Protein AF-A0A0H3JR69-F1 (afdb_monomer)

Sequence (100 aa):
MRLLLMKQSIEQLQEELAPNLKTRDLVLLRYMYSYKEINMLDSYLFQLATNKEQITKKQFKTKLENIREVPE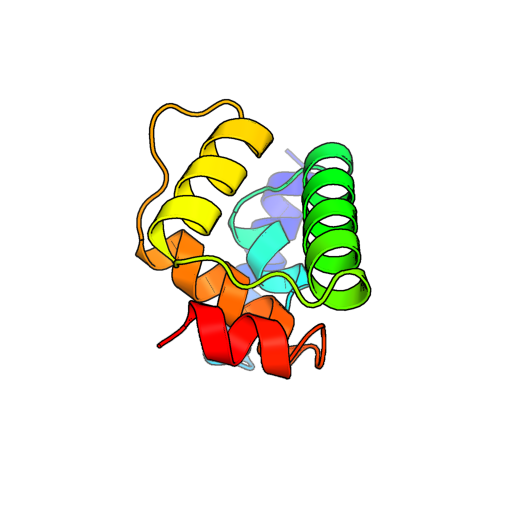IPIRQVNDILEGYKNSELYVELINSILK

Secondary structure (DSSP, 8-state):
-HHHHHHHHHHHHHHHH-TT---HHHHHHHTT--HHHHHHHHHHHHHHHHHT----HHHHHHHHHHHHT-S---HHHHHHHHHHHHHTTSSHHHHHHHH-

Solvent-accessible surface area (backbone atoms only — not comparable to full-atom values): 5690 Å² total; per-residue (Å²): 111,69,68,60,53,51,50,51,53,50,51,52,51,34,58,76,76,40,70,82,70,49,35,39,68,62,40,40,54,76,71,65,57,48,73,68,45,48,52,54,50,53,52,49,54,49,50,32,61,75,70,68,56,85,61,51,52,68,57,51,47,54,50,50,21,61,62,68,74,42,98,74,70,61,68,66,60,52,50,48,47,46,46,2,31,39,66,57,70,43,61,45,72,60,44,56,59,32,71,106

Mean predicted aligned error: 3.14 Å

Foldseek 3Di:
DVLVVVLVVLCVCCVVPPVPDQALVNLCSVVVPDPQLVVQLLVVLVVCLVVVPADELVVQQVSSCVSVVHPGDDSVSSLSNLVNCCSNVHSVVRSVRRND

pLDDT: mean 94.83, std 3.89, range [71.81, 98.56]

Organism: Staphylococcus aureus (strain Mu50 / ATCC 700699) (NCBI:txid158878)

Nearest PDB structures (foldseek):
  1d3y-assembly1_B  TM=7.191E-01  e=3.071E+00  Methanocaldococcus jannaschii
  1d3y-assembly1_A  TM=7.140E-01  e=4.683E+00  Methanocaldococcus jannaschii
  9evd-assembly1_3-2  TM=2.518E-01  e=6.774E+00  Polytomella sp. Pringsheim 198.80

Structure (mmCIF, N/CA/C/O backbone):
data_AF-A0A0H3JR69-F1
#
_entry.id   AF-A0A0H3JR69-F1
#
loop_
_atom_site.group_PDB
_atom_site.id
_atom_site.type_symbol
_atom_site.label_atom_id
_atom_site.label_alt_id
_atom_site.label_comp_id
_atom_site.label_asym_id
_atom_site.label_entity_id
_atom_site.label_seq_id
_atom_site.pdbx_PDB_ins_code
_atom_site.Cartn_x
_atom_site.Cartn_y
_atom_site.Cartn_z
_atom_site.occupancy
_atom_site.B_iso_or_equiv
_atom_site.auth_seq_id
_atom_site.auth_comp_id
_atom_site.auth_asym_id
_atom_site.auth_atom_id
_atom_site.pdbx_PDB_model_num
ATOM 1 N N . MET A 1 1 ? 16.544 -4.775 -18.126 1.00 71.81 1 MET A N 1
ATOM 2 C CA . MET A 1 1 ? 15.613 -5.192 -19.202 1.00 71.81 1 MET A CA 1
ATOM 3 C C . MET A 1 1 ? 14.637 -6.286 -18.763 1.00 71.81 1 MET A C 1
ATOM 5 O O . MET A 1 1 ? 13.446 -6.045 -18.854 1.00 71.81 1 MET A O 1
ATOM 9 N N . ARG A 1 2 ? 15.081 -7.438 -18.223 1.00 87.81 2 ARG A N 1
ATOM 10 C CA . ARG A 1 2 ? 14.173 -8.547 -17.833 1.00 87.81 2 ARG A CA 1
ATOM 11 C C . ARG A 1 2 ? 13.066 -8.163 -16.838 1.00 87.81 2 ARG A C 1
ATOM 13 O O . ARG A 1 2 ? 11.915 -8.487 -17.078 1.00 87.81 2 ARG A O 1
ATOM 20 N N . LEU A 1 3 ? 13.401 -7.429 -15.774 1.00 84.69 3 LEU A N 1
ATOM 21 C CA . LEU A 1 3 ? 12.423 -7.000 -14.760 1.00 84.69 3 LEU A CA 1
ATOM 22 C C . LEU A 1 3 ? 11.338 -6.072 -15.324 1.00 84.69 3 LEU A C 1
ATOM 24 O O . LEU A 1 3 ? 10.177 -6.191 -14.954 1.00 84.69 3 LEU A O 1
ATOM 28 N N . LEU A 1 4 ? 11.710 -5.180 -16.247 1.00 88.75 4 LEU A N 1
ATOM 29 C CA . LEU A 1 4 ? 10.757 -4.282 -16.899 1.00 88.75 4 LEU A CA 1
ATOM 30 C C . LEU A 1 4 ? 9.768 -5.066 -17.769 1.00 88.75 4 LEU A C 1
ATOM 32 O O . LEU A 1 4 ? 8.574 -4.808 -17.700 1.00 88.75 4 LEU A O 1
ATOM 36 N N . LEU A 1 5 ? 10.260 -6.053 -18.524 1.00 92.00 5 LEU A N 1
ATOM 37 C CA . LEU A 1 5 ? 9.412 -6.931 -19.335 1.00 92.00 5 LEU A CA 1
ATOM 38 C C . LEU A 1 5 ? 8.460 -7.752 -18.456 1.00 92.00 5 LEU A C 1
ATOM 40 O O . LEU A 1 5 ? 7.276 -7.824 -18.751 1.00 92.00 5 LEU A O 1
ATOM 44 N N . MET A 1 6 ? 8.950 -8.307 -17.343 1.00 90.88 6 MET A N 1
ATOM 45 C CA . MET A 1 6 ? 8.108 -9.040 -16.388 1.00 90.88 6 MET A CA 1
ATOM 46 C C . MET A 1 6 ? 7.000 -8.157 -15.810 1.00 90.88 6 MET A C 1
ATOM 48 O O . MET A 1 6 ? 5.847 -8.574 -15.783 1.00 90.88 6 MET A O 1
ATOM 52 N N . LYS A 1 7 ? 7.330 -6.928 -15.395 1.00 91.44 7 LYS A N 1
ATOM 53 C CA . LYS A 1 7 ? 6.342 -5.947 -14.931 1.00 91.44 7 LYS A CA 1
ATOM 54 C C . LYS A 1 7 ? 5.283 -5.685 -16.000 1.00 91.44 7 LYS A C 1
ATOM 56 O O . LYS A 1 7 ? 4.104 -5.783 -15.697 1.00 91.44 7 LYS A O 1
ATOM 61 N N . GLN A 1 8 ? 5.702 -5.398 -17.232 1.00 92.19 8 GLN A N 1
ATOM 62 C CA . GLN A 1 8 ? 4.787 -5.120 -18.343 1.00 92.19 8 GLN A CA 1
ATOM 63 C C . GLN A 1 8 ? 3.861 -6.304 -18.630 1.00 92.19 8 GLN A C 1
ATOM 65 O O . GLN A 1 8 ? 2.663 -6.108 -18.795 1.00 92.19 8 GLN A O 1
ATOM 70 N N . SER A 1 9 ? 4.385 -7.532 -18.624 1.00 93.81 9 SER A N 1
ATOM 71 C CA . SER A 1 9 ? 3.562 -8.733 -18.788 1.00 93.81 9 SER A CA 1
ATOM 72 C C . SER A 1 9 ? 2.554 -8.906 -17.649 1.00 93.81 9 SER A C 1
ATOM 74 O O . SER A 1 9 ? 1.410 -9.263 -17.904 1.00 93.81 9 SER A O 1
ATOM 76 N N . ILE A 1 10 ? 2.947 -8.635 -16.400 1.00 91.69 10 ILE A N 1
ATOM 77 C CA . ILE A 1 10 ? 2.037 -8.704 -15.245 1.00 91.69 10 ILE A CA 1
ATOM 78 C C . ILE A 1 10 ? 0.958 -7.618 -15.331 1.00 91.69 10 ILE A C 1
ATOM 80 O O . ILE A 1 10 ? -0.207 -7.904 -15.072 1.00 91.69 10 ILE A O 1
ATOM 84 N N . GLU A 1 11 ? 1.323 -6.393 -15.716 1.00 89.75 11 GLU A N 1
ATOM 85 C CA . GLU A 1 11 ? 0.375 -5.288 -15.895 1.00 89.75 11 GLU A CA 1
ATOM 86 C C . GLU A 1 11 ? -0.633 -5.591 -17.009 1.00 89.75 11 GLU A C 1
ATOM 88 O O . GLU A 1 11 ? -1.830 -5.436 -16.789 1.00 89.75 11 GLU A O 1
ATOM 93 N N . GLN A 1 12 ? -0.180 -6.125 -18.146 1.00 92.94 12 GLN A N 1
ATOM 94 C CA . GLN A 1 12 ? -1.068 -6.539 -19.233 1.00 92.94 12 GLN A CA 1
ATOM 95 C C . GLN A 1 12 ? -2.032 -7.653 -18.792 1.00 92.94 12 GLN A C 1
ATOM 97 O O . GLN A 1 12 ? -3.236 -7.556 -19.015 1.00 92.94 12 GLN A O 1
ATOM 102 N N . LEU A 1 13 ? -1.529 -8.690 -18.112 1.00 93.00 13 LEU A N 1
ATOM 103 C CA . LEU A 1 13 ? -2.375 -9.772 -17.592 1.00 93.00 13 LEU A CA 1
ATOM 104 C C . LEU A 1 13 ? -3.411 -9.260 -16.587 1.00 93.00 13 LEU A C 1
ATOM 106 O O . LEU A 1 13 ? -4.551 -9.720 -16.580 1.00 93.00 13 LEU A O 1
ATOM 110 N N . GLN A 1 14 ? -3.027 -8.310 -15.733 1.00 90.50 14 GLN A N 1
ATOM 111 C CA . GLN A 1 14 ? -3.944 -7.682 -14.792 1.00 90.50 14 GLN A CA 1
ATOM 112 C C . GLN A 1 14 ? -5.042 -6.902 -15.526 1.00 90.50 14 GLN A C 1
ATOM 114 O O . GLN A 1 14 ? -6.207 -7.028 -15.160 1.00 90.50 14 GLN A O 1
ATOM 119 N N . GLU A 1 15 ? -4.692 -6.118 -16.546 1.00 90.44 15 GLU A N 1
ATOM 120 C CA . GLU A 1 15 ? -5.655 -5.353 -17.346 1.00 90.44 15 GLU A CA 1
ATOM 121 C C . GLU A 1 15 ? -6.660 -6.259 -18.070 1.00 90.44 15 GLU A C 1
ATOM 123 O O . GLU A 1 15 ? -7.853 -5.956 -18.078 1.00 90.44 15 GLU A O 1
ATOM 128 N N . GLU A 1 16 ? -6.201 -7.387 -18.619 1.00 94.69 16 GLU A N 1
ATOM 129 C CA . GLU A 1 16 ? -7.046 -8.330 -19.359 1.00 94.69 16 GLU A CA 1
ATOM 130 C C . GLU A 1 16 ? -7.948 -9.175 -18.446 1.00 94.69 16 GLU A C 1
ATOM 132 O O . GLU A 1 16 ? -9.121 -9.388 -18.757 1.00 94.69 16 GLU A O 1
ATOM 137 N N . LEU A 1 17 ? -7.421 -9.672 -17.323 1.00 93.94 17 LEU A N 1
ATOM 138 C CA . LEU A 1 17 ? -8.114 -10.673 -16.502 1.00 93.94 17 LEU A CA 1
ATOM 139 C C . LEU A 1 17 ? -8.844 -10.076 -15.297 1.00 93.94 17 LEU A C 1
ATOM 141 O O . LEU A 1 17 ? -9.883 -10.594 -14.885 1.00 93.94 17 LEU A O 1
ATOM 145 N N . ALA A 1 18 ? -8.294 -9.025 -14.689 1.00 91.81 18 ALA A N 1
ATOM 146 C CA . ALA A 1 18 ? -8.810 -8.472 -13.442 1.00 91.81 18 ALA A CA 1
ATOM 147 C C . ALA A 1 18 ? -8.419 -6.988 -13.275 1.00 9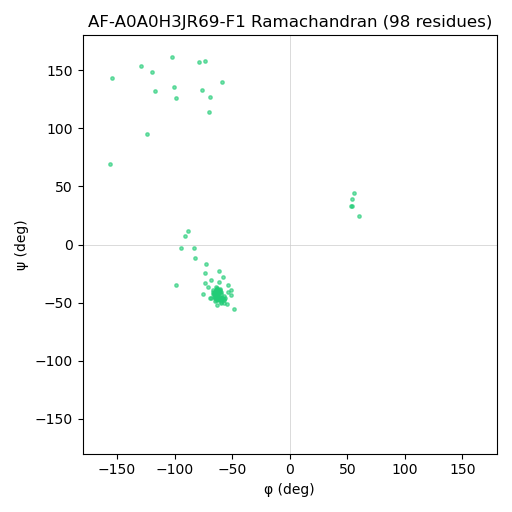1.81 18 ALA A C 1
ATOM 149 O O . ALA A 1 18 ? -7.646 -6.647 -12.372 1.00 91.81 18 ALA A O 1
ATOM 150 N N . PRO A 1 19 ? -8.976 -6.072 -14.092 1.00 86.25 19 PRO A N 1
ATOM 151 C CA . PRO A 1 19 ? -8.549 -4.666 -14.135 1.00 86.25 19 PRO A CA 1
ATOM 152 C C . PRO A 1 19 ? -8.746 -3.923 -12.804 1.00 86.25 19 PRO A C 1
ATOM 154 O O . PRO A 1 19 ? -8.066 -2.937 -12.518 1.00 86.25 19 PRO A O 1
ATOM 157 N N . ASN A 1 20 ? -9.651 -4.423 -11.960 1.00 86.19 20 ASN A N 1
ATOM 158 C CA . ASN A 1 20 ? -9.953 -3.860 -10.645 1.00 86.19 20 ASN A CA 1
ATOM 159 C C . ASN A 1 20 ? -9.162 -4.516 -9.499 1.00 86.19 20 ASN A C 1
ATOM 161 O O . ASN A 1 20 ? -9.303 -4.099 -8.350 1.00 86.19 20 ASN A O 1
ATOM 165 N N . LEU A 1 21 ? -8.342 -5.539 -9.773 1.00 88.56 21 LEU A N 1
ATOM 166 C CA . LEU A 1 21 ? -7.551 -6.220 -8.750 1.00 88.56 21 LEU A CA 1
ATOM 167 C C . LEU A 1 21 ? -6.445 -5.292 -8.251 1.00 88.56 21 LEU A C 1
ATOM 169 O O . LEU A 1 21 ? -5.520 -4.980 -8.988 1.00 88.56 21 LEU A O 1
ATOM 173 N N . LYS A 1 22 ? -6.499 -4.872 -6.990 1.00 89.12 22 LYS A N 1
ATOM 174 C CA . LYS A 1 22 ? -5.433 -4.087 -6.354 1.00 89.12 22 LYS A CA 1
ATOM 175 C C . LYS A 1 22 ? -4.979 -4.804 -5.096 1.00 89.12 22 LYS A C 1
ATOM 177 O O . LYS A 1 22 ? -5.604 -4.629 -4.064 1.00 89.12 22 LYS A O 1
ATOM 182 N N . THR A 1 23 ? -3.929 -5.611 -5.178 1.00 95.00 23 THR A N 1
ATOM 183 C CA . THR A 1 23 ? -3.279 -6.217 -4.002 1.00 95.00 23 THR A CA 1
ATOM 184 C C . THR A 1 23 ? -1.997 -5.465 -3.669 1.00 95.00 23 THR A C 1
ATOM 186 O O . THR A 1 23 ? -1.456 -4.761 -4.528 1.00 95.00 23 THR A O 1
ATOM 189 N N . ARG A 1 24 ? -1.485 -5.623 -2.442 1.00 96.69 24 ARG A N 1
ATOM 190 C CA . ARG A 1 24 ? -0.229 -5.004 -1.998 1.00 96.69 24 ARG A CA 1
ATOM 191 C C . ARG A 1 24 ? 0.885 -5.223 -3.022 1.00 96.69 24 ARG A C 1
ATOM 193 O O . ARG A 1 24 ? 1.468 -4.261 -3.512 1.00 96.69 24 ARG A O 1
ATOM 200 N N . ASP A 1 25 ? 1.146 -6.477 -3.377 1.00 94.19 25 ASP A N 1
ATOM 201 C CA . ASP A 1 25 ? 2.289 -6.834 -4.220 1.00 94.19 25 ASP A CA 1
ATOM 202 C C . ASP A 1 25 ? 2.153 -6.295 -5.646 1.00 94.19 25 ASP A C 1
ATOM 204 O O . ASP A 1 25 ? 3.118 -5.762 -6.193 1.00 94.19 25 ASP A O 1
ATOM 208 N N . LEU A 1 26 ? 0.950 -6.353 -6.230 1.00 93.81 26 LEU A N 1
ATOM 209 C CA . LEU A 1 26 ? 0.705 -5.809 -7.569 1.00 93.81 26 LEU A CA 1
ATOM 210 C C . LEU A 1 26 ? 0.893 -4.293 -7.606 1.00 93.81 26 LEU A C 1
ATOM 212 O O . LEU A 1 26 ? 1.499 -3.762 -8.536 1.00 93.81 26 LEU A O 1
ATOM 216 N N . VAL A 1 27 ? 0.402 -3.586 -6.587 1.00 95.44 27 VAL A N 1
ATOM 217 C CA . VAL A 1 27 ? 0.539 -2.130 -6.514 1.00 95.44 27 VAL A CA 1
ATOM 218 C C . VAL A 1 27 ? 1.996 -1.722 -6.291 1.00 95.44 27 VAL A C 1
ATOM 220 O O . VAL A 1 27 ? 2.497 -0.834 -6.982 1.00 95.44 27 VAL A O 1
ATOM 223 N N . LEU A 1 28 ? 2.703 -2.373 -5.366 1.00 96.19 28 LEU A N 1
ATOM 224 C CA . LEU A 1 28 ? 4.112 -2.074 -5.101 1.00 96.19 28 LEU A CA 1
ATOM 225 C C . LEU A 1 28 ? 4.993 -2.386 -6.323 1.00 96.19 28 LEU A C 1
ATOM 227 O O . LEU A 1 28 ? 5.891 -1.602 -6.640 1.00 96.19 28 LEU A O 1
ATOM 231 N N . LEU A 1 29 ? 4.687 -3.455 -7.069 1.00 93.81 29 LEU A N 1
ATOM 232 C CA . LEU A 1 29 ? 5.343 -3.777 -8.340 1.00 93.81 29 LEU A CA 1
ATOM 233 C C . LEU A 1 29 ? 5.075 -2.717 -9.419 1.00 93.81 29 LEU A C 1
ATOM 235 O O . LEU A 1 29 ? 6.012 -2.266 -10.081 1.00 93.81 29 LEU A O 1
ATOM 239 N N . ARG A 1 30 ? 3.818 -2.281 -9.582 1.00 92.06 30 ARG A N 1
ATOM 240 C CA . ARG A 1 30 ? 3.424 -1.231 -10.540 1.00 92.06 30 ARG A CA 1
ATOM 241 C C . ARG A 1 30 ? 4.244 0.045 -10.354 1.00 92.06 30 ARG A C 1
ATOM 243 O O . ARG A 1 30 ? 4.678 0.649 -11.336 1.00 92.06 30 ARG A O 1
ATOM 250 N N . TYR A 1 31 ? 4.497 0.419 -9.102 1.00 94.19 31 TYR A N 1
ATOM 251 C CA . TYR A 1 31 ? 5.291 1.595 -8.738 1.00 94.19 31 TYR A CA 1
ATOM 252 C C . TYR A 1 31 ? 6.787 1.324 -8.550 1.00 94.19 31 TYR A C 1
ATOM 254 O O . TYR A 1 31 ? 7.523 2.229 -8.157 1.00 94.19 31 TYR A O 1
ATOM 262 N N . MET A 1 32 ? 7.259 0.115 -8.872 1.00 93.25 32 MET A N 1
ATOM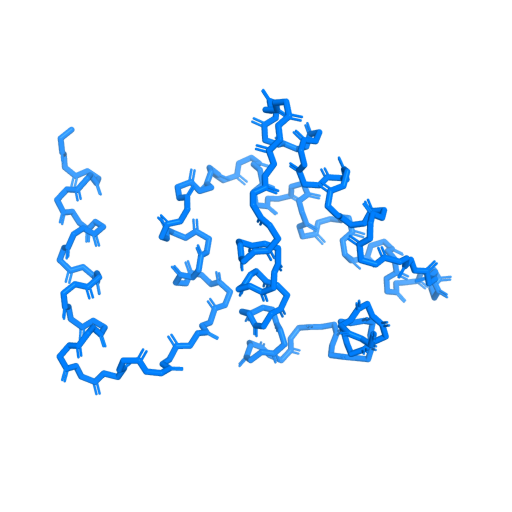 263 C CA . MET A 1 32 ? 8.674 -0.260 -8.808 1.00 93.25 32 MET A CA 1
ATOM 264 C C . MET A 1 32 ? 9.288 -0.025 -7.421 1.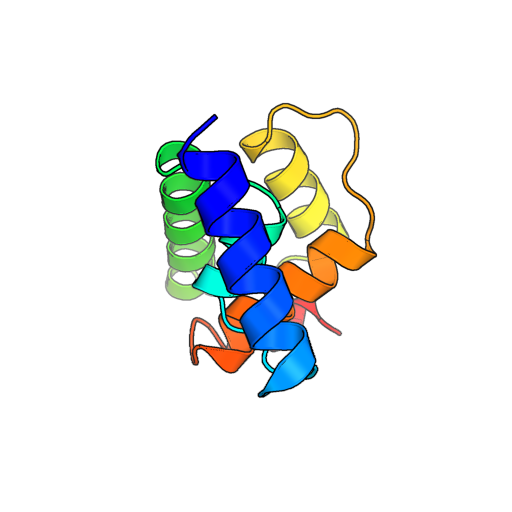00 93.25 32 MET A C 1
ATOM 266 O O . MET A 1 32 ? 10.390 0.521 -7.305 1.00 93.25 32 MET A O 1
ATOM 270 N N . TYR A 1 33 ? 8.574 -0.417 -6.365 1.00 96.06 33 TYR A N 1
ATOM 271 C CA . TYR A 1 33 ? 9.159 -0.481 -5.030 1.00 96.06 33 TYR A CA 1
ATOM 272 C C . TYR A 1 33 ? 10.184 -1.618 -4.981 1.00 96.06 33 TYR A C 1
ATOM 274 O O . TYR A 1 33 ? 9.909 -2.765 -5.332 1.00 96.06 33 TYR A O 1
ATOM 282 N N . SER A 1 34 ? 11.388 -1.286 -4.545 1.00 95.94 34 SER A N 1
ATOM 283 C CA . SER A 1 34 ? 12.456 -2.226 -4.247 1.00 95.94 34 SER A CA 1
ATOM 284 C C . SER A 1 34 ? 12.167 -2.982 -2.954 1.00 95.94 34 SER A C 1
ATOM 286 O O . SER A 1 34 ? 11.483 -2.489 -2.060 1.00 95.94 34 SER A O 1
ATOM 288 N N . TYR A 1 35 ? 12.779 -4.153 -2.798 1.00 95.50 35 TYR A N 1
ATOM 289 C CA . TYR A 1 35 ? 12.668 -4.953 -1.575 1.00 95.50 35 TYR A CA 1
ATOM 290 C C . TYR A 1 35 ? 12.978 -4.154 -0.293 1.00 95.50 35 TYR A C 1
ATOM 292 O O . TYR A 1 35 ? 12.286 -4.289 0.713 1.00 95.50 35 TYR A O 1
ATOM 300 N N . LYS A 1 36 ? 13.984 -3.268 -0.339 1.00 98.00 36 LYS A N 1
ATOM 301 C CA . LYS A 1 36 ? 14.345 -2.392 0.786 1.00 98.00 36 LYS A CA 1
ATOM 302 C C . LYS A 1 36 ? 13.198 -1.444 1.150 1.00 98.00 36 LYS A C 1
ATOM 304 O O . LYS A 1 36 ? 12.860 -1.328 2.324 1.00 98.00 36 LYS A O 1
ATOM 309 N N . GLU A 1 37 ? 12.602 -0.786 0.159 1.00 98.31 37 GLU A N 1
ATOM 310 C CA . GLU A 1 37 ? 11.493 0.152 0.368 1.00 98.31 37 GLU A CA 1
ATOM 311 C C . GLU A 1 37 ? 10.236 -0.567 0.874 1.00 98.31 37 GLU A C 1
ATOM 313 O O . GLU A 1 37 ? 9.574 -0.062 1.780 1.00 98.31 37 GLU A O 1
ATOM 318 N N . ILE A 1 38 ? 9.944 -1.765 0.348 1.00 98.19 38 ILE A N 1
ATOM 319 C CA . ILE A 1 38 ? 8.831 -2.611 0.811 1.00 98.19 38 ILE A CA 1
ATOM 320 C C . ILE A 1 38 ? 9.018 -2.956 2.290 1.00 98.19 38 ILE A C 1
ATOM 322 O O . ILE A 1 38 ? 8.118 -2.716 3.087 1.00 98.19 38 ILE A O 1
ATOM 326 N N . ASN A 1 39 ? 10.205 -3.422 2.687 1.00 98.25 39 ASN A N 1
ATOM 327 C CA . ASN A 1 39 ? 10.481 -3.753 4.086 1.00 98.25 39 ASN A CA 1
ATOM 328 C C . ASN A 1 39 ? 10.353 -2.545 5.020 1.00 98.25 39 ASN A C 1
ATOM 330 O O . ASN A 1 39 ? 9.856 -2.681 6.138 1.00 98.25 39 ASN A O 1
ATOM 334 N N . MET A 1 40 ? 10.797 -1.362 4.584 1.00 98.56 40 MET A N 1
ATOM 335 C CA . MET A 1 40 ? 10.641 -0.128 5.359 1.00 98.56 40 MET A CA 1
ATOM 336 C C . MET A 1 40 ? 9.169 0.254 5.533 1.00 98.56 40 MET A C 1
ATOM 338 O O . MET A 1 40 ? 8.775 0.671 6.623 1.00 98.56 40 MET A O 1
ATOM 342 N N . LEU A 1 41 ? 8.361 0.102 4.483 1.00 98.00 41 LEU A N 1
ATOM 343 C CA . LEU A 1 41 ? 6.931 0.388 4.522 1.00 98.00 41 LEU A CA 1
ATOM 344 C C . LEU A 1 41 ? 6.172 -0.620 5.394 1.00 98.00 41 LEU A C 1
ATOM 346 O O . LEU A 1 41 ? 5.390 -0.212 6.251 1.00 98.00 41 LEU A O 1
ATOM 350 N N . ASP A 1 42 ? 6.456 -1.912 5.231 1.00 97.62 42 ASP A N 1
ATOM 351 C CA . ASP A 1 42 ? 5.864 -2.987 6.031 1.00 97.62 42 ASP A CA 1
ATOM 352 C C . ASP A 1 42 ? 6.204 -2.817 7.516 1.00 97.62 42 ASP A C 1
ATOM 354 O O . ASP A 1 42 ? 5.313 -2.879 8.364 1.00 97.62 42 ASP A O 1
ATOM 358 N N . SER A 1 43 ? 7.468 -2.516 7.834 1.00 98.06 43 SER A N 1
ATOM 359 C CA . SER A 1 43 ? 7.906 -2.256 9.213 1.00 98.06 43 SER A CA 1
ATOM 360 C C . SER A 1 43 ? 7.213 -1.032 9.808 1.00 98.06 43 SER A C 1
ATOM 362 O O . SER A 1 43 ? 6.827 -1.039 10.975 1.00 98.06 43 SER A O 1
ATOM 364 N N . TYR A 1 44 ? 7.033 0.023 9.011 1.00 98.25 44 TYR A N 1
ATOM 365 C CA . TYR A 1 44 ? 6.359 1.238 9.453 1.00 98.25 44 TYR A CA 1
ATOM 366 C C . TYR A 1 44 ? 4.881 0.992 9.775 1.00 98.25 44 TYR A C 1
ATOM 368 O O . TYR A 1 44 ? 4.421 1.359 10.854 1.00 98.25 44 TYR A O 1
ATOM 376 N N . LEU A 1 45 ? 4.144 0.333 8.878 1.00 97.62 45 LEU A N 1
ATOM 377 C CA . LEU A 1 45 ? 2.735 -0.001 9.107 1.00 97.62 45 LEU A CA 1
ATOM 378 C C . LEU A 1 45 ? 2.562 -0.960 10.292 1.00 97.62 45 LEU A C 1
ATOM 380 O O . LEU A 1 45 ? 1.645 -0.777 11.093 1.00 97.62 45 LEU A O 1
ATOM 384 N N . PHE A 1 46 ? 3.474 -1.923 10.450 1.00 97.56 46 PHE A N 1
ATOM 385 C CA . PHE A 1 46 ? 3.502 -2.820 11.603 1.00 97.56 46 PHE A CA 1
ATOM 386 C C . PHE A 1 46 ? 3.655 -2.059 12.928 1.00 97.56 46 PHE A C 1
ATOM 388 O O . PHE A 1 46 ? 2.916 -2.322 13.880 1.00 97.56 46 PHE A O 1
ATOM 395 N N . GLN A 1 47 ? 4.581 -1.096 12.992 1.00 97.88 47 GLN A N 1
ATOM 396 C CA . GLN A 1 47 ? 4.792 -0.266 14.182 1.00 97.88 47 GLN A CA 1
ATOM 397 C C . GLN A 1 47 ? 3.553 0.564 14.521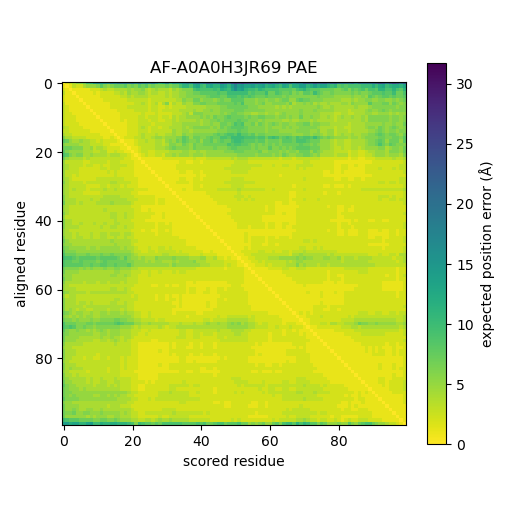 1.00 97.88 47 GLN A C 1
ATOM 399 O O . GLN A 1 47 ? 3.104 0.538 15.665 1.00 97.88 47 GLN A O 1
ATOM 404 N N . LEU A 1 48 ? 2.953 1.229 13.529 1.00 97.69 48 LEU A N 1
ATOM 405 C CA . LEU A 1 48 ? 1.727 2.006 13.732 1.00 97.69 48 LEU A CA 1
ATOM 406 C C . LEU A 1 48 ? 0.585 1.144 14.274 1.00 97.69 48 LEU A C 1
ATOM 408 O O . LEU A 1 48 ? -0.083 1.528 15.232 1.00 97.69 48 LEU A O 1
ATOM 412 N N . ALA A 1 49 ? 0.378 -0.034 13.678 1.00 95.31 49 ALA A N 1
ATOM 413 C CA . ALA A 1 49 ? -0.671 -0.954 14.096 1.00 95.31 49 ALA A CA 1
ATOM 414 C C . ALA A 1 49 ? -0.434 -1.474 15.522 1.00 95.31 49 ALA A C 1
ATOM 416 O O . ALA A 1 49 ? -1.359 -1.486 16.334 1.00 95.31 49 ALA A O 1
ATOM 417 N N . THR A 1 50 ? 0.808 -1.843 15.847 1.00 96.50 50 THR A N 1
ATOM 418 C CA . THR A 1 50 ? 1.192 -2.345 17.177 1.00 96.50 50 THR A CA 1
ATOM 419 C C . THR A 1 50 ? 1.008 -1.278 18.255 1.00 96.50 50 THR A C 1
ATOM 421 O O . THR A 1 50 ? 0.449 -1.554 19.316 1.00 96.50 50 THR A O 1
ATOM 424 N N . ASN A 1 51 ? 1.416 -0.043 17.965 1.00 96.31 51 ASN A N 1
ATOM 425 C CA . ASN A 1 51 ? 1.334 1.076 18.901 1.00 96.31 51 ASN A CA 1
ATOM 426 C C . ASN A 1 51 ? -0.049 1.747 18.923 1.00 96.31 51 ASN A C 1
ATOM 428 O O . ASN A 1 51 ? -0.268 2.663 19.715 1.00 96.31 51 ASN A O 1
ATOM 432 N N . LYS A 1 52 ? -0.986 1.306 18.069 1.00 93.06 52 LYS A N 1
ATOM 433 C CA . LYS A 1 52 ? -2.304 1.933 17.859 1.00 93.06 52 LYS A CA 1
ATOM 434 C C . LYS A 1 52 ? -2.198 3.423 17.514 1.00 93.06 52 LYS A C 1
ATOM 436 O O . LYS A 1 52 ? -3.057 4.226 17.883 1.00 93.06 52 LYS A O 1
ATOM 441 N N . GLU A 1 53 ? -1.137 3.790 16.804 1.00 94.12 53 GLU A N 1
ATOM 442 C CA . GLU A 1 53 ? -0.905 5.154 16.354 1.00 94.12 53 GLU A CA 1
ATOM 443 C C . GLU A 1 53 ? -1.809 5.467 15.163 1.00 94.12 53 GLU A C 1
ATOM 445 O O . GLU A 1 53 ? -1.900 4.702 14.201 1.00 94.12 53 GLU A O 1
ATOM 450 N N . GLN A 1 54 ? -2.467 6.623 15.215 1.00 92.94 54 GLN A N 1
ATOM 451 C CA . GLN A 1 54 ? -3.240 7.139 14.094 1.00 92.94 54 GLN A CA 1
ATOM 452 C C . GLN A 1 54 ? -2.435 8.204 13.369 1.00 92.94 54 GLN A C 1
ATOM 454 O O . GLN A 1 54 ? -1.851 9.095 13.987 1.00 92.94 54 GLN A O 1
ATOM 459 N N . ILE A 1 55 ? -2.445 8.130 12.043 1.00 97.00 55 ILE A N 1
ATOM 460 C CA . ILE A 1 55 ? -1.808 9.120 11.185 1.00 97.00 55 ILE A CA 1
ATOM 461 C C . ILE A 1 55 ? -2.787 9.595 10.123 1.00 97.00 55 ILE A C 1
ATOM 463 O O . ILE A 1 55 ? -3.691 8.881 9.694 1.00 97.00 55 ILE A O 1
ATOM 467 N N . THR A 1 56 ? -2.565 10.812 9.657 1.00 96.94 56 THR A N 1
ATOM 468 C CA . THR A 1 56 ? -3.276 11.369 8.511 1.00 96.94 56 THR A CA 1
ATOM 469 C C . THR A 1 56 ? -2.706 10.834 7.198 1.00 96.94 56 THR A C 1
ATOM 471 O O . THR A 1 56 ? -1.521 10.501 7.092 1.00 96.94 56 THR A O 1
ATOM 474 N N . LYS A 1 57 ? -3.517 10.871 6.137 1.00 97.06 57 LYS A N 1
ATOM 475 C CA . LYS A 1 57 ? -3.070 10.588 4.763 1.00 97.06 57 LYS A CA 1
ATOM 476 C C . LYS A 1 57 ? -1.871 11.443 4.335 1.00 97.06 57 LYS A C 1
ATOM 478 O O . LYS A 1 57 ? -0.990 10.961 3.629 1.00 97.06 57 LYS A O 1
ATOM 483 N N . LYS A 1 58 ? -1.801 12.697 4.802 1.00 96.88 58 LYS A N 1
ATOM 484 C CA . LYS A 1 58 ? -0.670 13.604 4.547 1.00 96.88 58 LYS A CA 1
ATOM 485 C C . LYS A 1 58 ? 0.620 13.104 5.204 1.00 96.88 58 LYS A C 1
ATOM 487 O O . LYS A 1 58 ? 1.651 13.076 4.546 1.00 96.88 58 LYS A O 1
ATOM 492 N N . GLN A 1 59 ? 0.561 12.672 6.465 1.00 97.81 59 GLN A N 1
ATOM 493 C CA . GLN A 1 59 ? 1.721 12.093 7.157 1.00 97.81 59 GLN A CA 1
ATOM 494 C C . GLN A 1 59 ? 2.179 10.793 6.491 1.00 97.81 59 GLN A C 1
ATOM 496 O O . GLN A 1 59 ? 3.378 10.593 6.301 1.00 97.81 59 GLN A O 1
ATOM 501 N N . PHE A 1 60 ? 1.234 9.948 6.067 1.00 98.12 60 PHE A N 1
ATOM 502 C CA . PHE A 1 60 ? 1.548 8.738 5.313 1.00 98.12 60 PHE A CA 1
ATOM 503 C C . PHE A 1 60 ? 2.229 9.056 3.969 1.00 98.12 60 PHE A C 1
ATOM 505 O O . PHE A 1 60 ? 3.267 8.470 3.666 1.00 98.12 60 PHE A O 1
ATOM 512 N N . LYS A 1 61 ? 1.722 10.039 3.205 1.00 98.31 61 LYS A N 1
ATOM 513 C CA . LYS A 1 61 ? 2.366 10.542 1.973 1.00 98.31 61 LYS A CA 1
ATOM 514 C C . LYS A 1 61 ? 3.811 10.970 2.234 1.00 98.31 61 LYS A C 1
ATOM 516 O O . LYS A 1 61 ? 4.709 10.482 1.558 1.00 98.31 61 LYS A O 1
ATOM 5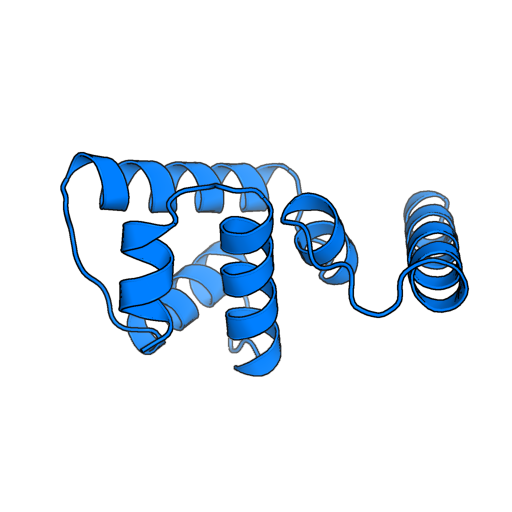21 N N . THR A 1 62 ? 4.043 11.802 3.250 1.00 98.19 62 THR A N 1
ATOM 522 C CA . THR A 1 62 ? 5.396 12.252 3.614 1.00 98.19 62 THR A CA 1
ATOM 523 C C . THR A 1 62 ? 6.306 11.087 3.992 1.00 98.19 62 THR A C 1
ATOM 525 O O . THR A 1 62 ? 7.477 11.062 3.618 1.00 98.19 62 THR A O 1
ATOM 528 N N . LYS A 1 63 ? 5.792 10.071 4.696 1.00 98.19 63 LYS A N 1
ATOM 529 C CA . LYS A 1 63 ? 6.583 8.873 4.986 1.00 98.19 63 LYS A CA 1
ATOM 530 C C . LYS A 1 63 ? 6.939 8.099 3.715 1.00 98.19 63 LYS A C 1
ATOM 532 O O . LYS A 1 63 ? 8.076 7.648 3.607 1.00 98.19 63 LYS A O 1
ATOM 537 N N . LEU A 1 64 ? 6.012 7.962 2.766 1.00 97.81 64 LEU A N 1
ATOM 538 C CA . LEU A 1 64 ? 6.287 7.320 1.478 1.00 97.81 64 LEU A CA 1
ATOM 539 C C . LEU A 1 64 ? 7.338 8.086 0.668 1.00 97.81 64 LEU A C 1
ATOM 541 O O . LEU A 1 64 ? 8.239 7.452 0.132 1.00 97.81 64 LEU A O 1
ATOM 545 N N . GLU A 1 65 ? 7.256 9.417 0.614 1.00 98.38 65 GLU A N 1
ATOM 546 C CA . GLU A 1 65 ? 8.253 10.283 -0.039 1.00 98.38 65 GLU A CA 1
ATOM 547 C C . GLU A 1 65 ? 9.649 10.063 0.552 1.00 98.38 65 GLU A C 1
ATOM 549 O O . GLU A 1 65 ? 10.608 9.852 -0.189 1.00 98.38 65 GLU A O 1
ATOM 554 N N . ASN A 1 66 ? 9.739 9.981 1.883 1.00 98.12 66 ASN A N 1
ATOM 555 C CA . ASN A 1 66 ? 10.988 9.688 2.587 1.00 98.12 66 ASN A CA 1
ATOM 556 C C . ASN A 1 66 ? 11.522 8.275 2.304 1.00 98.12 66 ASN A C 1
ATOM 558 O O . ASN A 1 66 ? 12.723 8.111 2.132 1.00 98.12 66 ASN A O 1
ATOM 562 N N . ILE A 1 67 ? 10.658 7.252 2.265 1.00 97.88 67 ILE A N 1
ATOM 563 C CA . ILE A 1 67 ? 11.067 5.869 1.944 1.00 97.88 67 ILE A CA 1
ATOM 564 C C . ILE A 1 67 ? 11.598 5.781 0.509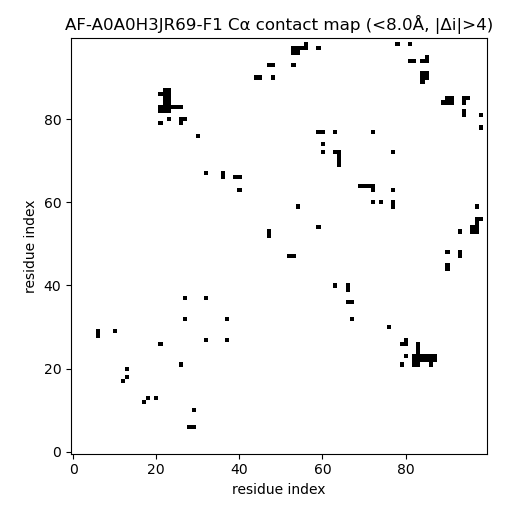 1.00 97.88 67 ILE A C 1
ATOM 566 O O . ILE A 1 67 ? 12.557 5.060 0.255 1.00 97.88 67 ILE A O 1
ATOM 570 N N . ARG A 1 68 ? 10.954 6.501 -0.413 1.00 96.44 68 ARG A N 1
ATOM 571 C CA . ARG A 1 68 ? 11.264 6.514 -1.846 1.00 96.44 68 ARG A CA 1
ATOM 572 C C . ARG A 1 68 ? 12.421 7.437 -2.219 1.00 96.44 68 ARG A C 1
ATOM 574 O O . ARG A 1 68 ? 12.860 7.388 -3.362 1.00 96.44 68 ARG A O 1
ATOM 581 N N . GLU A 1 69 ? 12.862 8.296 -1.301 1.00 97.12 69 GLU A N 1
ATOM 582 C CA . GLU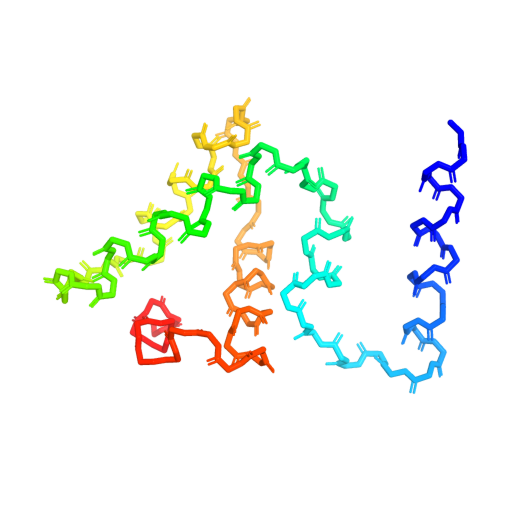 A 1 69 ? 13.863 9.338 -1.554 1.00 97.12 69 GLU A CA 1
ATOM 583 C C . GLU A 1 69 ? 13.472 10.246 -2.746 1.00 97.12 69 GLU A C 1
ATOM 585 O O . GLU A 1 69 ? 14.306 10.638 -3.560 1.00 97.12 69 GLU A O 1
ATOM 590 N N . VAL A 1 70 ? 12.178 10.582 -2.858 1.00 95.62 70 VAL A N 1
ATOM 591 C CA . VAL A 1 70 ? 11.633 11.454 -3.919 1.00 95.62 70 VAL A CA 1
ATOM 592 C C . VAL A 1 70 ? 10.985 12.708 -3.331 1.00 95.62 70 VAL A C 1
ATOM 594 O O . VAL A 1 70 ? 10.412 12.643 -2.244 1.00 95.62 70 VAL A O 1
ATOM 597 N N . PRO A 1 71 ? 11.019 13.848 -4.048 1.00 93.69 71 PRO A N 1
ATOM 598 C CA . PRO A 1 71 ? 10.475 15.105 -3.536 1.00 93.69 71 PRO A CA 1
ATOM 599 C C . PRO A 1 71 ? 8.950 15.089 -3.396 1.00 93.69 71 PRO A C 1
ATOM 601 O O . PRO A 1 71 ? 8.415 15.772 -2.528 1.00 93.69 71 PRO A O 1
ATOM 604 N N . GLU A 1 72 ? 8.248 14.337 -4.247 1.00 95.94 72 GLU A N 1
ATOM 605 C CA . GLU A 1 72 ? 6.793 14.252 -4.204 1.00 95.94 72 GLU A CA 1
ATOM 606 C C . GLU A 1 72 ? 6.268 12.941 -4.800 1.00 95.94 72 GLU A C 1
ATOM 608 O O . GLU A 1 72 ? 6.776 12.444 -5.807 1.00 95.94 72 GLU A O 1
ATOM 613 N N . ILE A 1 73 ? 5.205 12.409 -4.190 1.00 96.44 73 ILE A N 1
ATOM 614 C CA . ILE A 1 73 ? 4.422 11.284 -4.714 1.00 96.44 73 ILE A CA 1
ATOM 615 C C . ILE A 1 73 ? 2.980 11.731 -5.008 1.00 96.44 73 ILE A C 1
ATOM 617 O O . ILE A 1 73 ? 2.331 12.311 -4.137 1.00 96.44 73 ILE A O 1
ATOM 621 N N . PRO A 1 74 ? 2.403 11.423 -6.184 1.00 96.88 74 PRO A N 1
ATOM 622 C CA . PRO A 1 74 ? 1.005 11.741 -6.465 1.00 96.88 74 PRO A CA 1
ATOM 623 C C . PRO A 1 74 ? 0.047 11.085 -5.462 1.00 96.88 74 PRO A C 1
ATOM 625 O O . PRO A 1 74 ? 0.176 9.902 -5.147 1.00 96.88 74 PRO A O 1
ATOM 628 N N . ILE A 1 75 ? -0.996 11.803 -5.029 1.00 96.56 75 ILE A N 1
ATOM 629 C CA . ILE A 1 75 ? -1.986 11.267 -4.073 1.00 96.56 75 ILE A CA 1
ATOM 630 C C . ILE A 1 75 ? -2.672 9.985 -4.574 1.00 96.56 75 ILE A C 1
ATOM 632 O O . ILE A 1 75 ? -3.038 9.123 -3.781 1.00 96.56 75 ILE A O 1
ATOM 636 N N . ARG A 1 76 ? -2.788 9.821 -5.898 1.00 95.44 76 ARG A N 1
ATOM 637 C CA . ARG A 1 76 ? -3.286 8.590 -6.519 1.00 95.44 76 ARG A CA 1
ATOM 638 C C . ARG A 1 76 ? -2.440 7.376 -6.133 1.00 95.44 76 ARG A C 1
ATOM 640 O O . ARG A 1 76 ? -3.007 6.368 -5.739 1.00 95.44 76 ARG A O 1
ATOM 647 N N . GLN A 1 77 ? -1.112 7.493 -6.188 1.00 96.44 77 GLN A N 1
ATOM 648 C CA . GLN A 1 77 ? -0.208 6.416 -5.780 1.00 96.44 77 GLN A CA 1
ATOM 649 C C . GLN A 1 77 ? -0.356 6.109 -4.287 1.00 96.44 77 GLN A C 1
ATOM 651 O O . GLN A 1 77 ? -0.359 4.945 -3.900 1.00 96.44 77 GLN A O 1
ATOM 656 N N . VAL A 1 78 ? -0.536 7.136 -3.451 1.00 97.75 78 VAL A N 1
ATOM 657 C CA . VAL A 1 78 ? -0.787 6.956 -2.013 1.00 97.75 78 VAL A CA 1
ATOM 658 C C . VAL A 1 78 ? -2.058 6.135 -1.775 1.00 97.75 78 VAL A C 1
ATOM 660 O O . VAL A 1 78 ? -2.032 5.172 -1.012 1.00 97.75 78 VAL A O 1
ATOM 663 N N . ASN A 1 79 ? -3.154 6.486 -2.453 1.00 97.25 79 ASN A N 1
ATOM 664 C CA . ASN A 1 79 ? -4.420 5.763 -2.344 1.00 97.25 79 ASN A CA 1
ATOM 665 C C . ASN A 1 79 ? -4.307 4.333 -2.882 1.00 97.25 79 ASN A C 1
ATOM 667 O O . ASN A 1 79 ? -4.748 3.411 -2.206 1.00 97.25 79 ASN A O 1
ATOM 671 N N . ASP A 1 80 ? -3.674 4.137 -4.043 1.00 96.06 80 ASP A N 1
ATOM 672 C CA . ASP A 1 80 ? -3.486 2.807 -4.627 1.00 96.06 80 ASP A CA 1
ATOM 673 C C . ASP A 1 80 ? -2.690 1.899 -3.674 1.00 96.06 80 ASP A C 1
ATOM 675 O O . ASP A 1 80 ? -3.058 0.739 -3.492 1.00 96.06 80 ASP A O 1
ATOM 679 N N . ILE A 1 81 ? -1.642 2.417 -3.016 1.00 97.56 81 ILE A N 1
ATOM 680 C CA . ILE A 1 81 ? -0.862 1.665 -2.019 1.00 97.56 81 ILE A CA 1
ATOM 681 C C . ILE A 1 81 ? -1.739 1.288 -0.824 1.00 97.56 81 ILE A C 1
ATOM 683 O O . ILE A 1 81 ? -1.800 0.112 -0.470 1.00 97.56 81 ILE A O 1
ATOM 687 N N . LEU A 1 82 ? -2.445 2.250 -0.223 1.00 97.62 82 LEU A N 1
ATOM 688 C CA . LEU A 1 82 ? -3.338 1.991 0.912 1.00 97.62 82 LEU A CA 1
ATOM 689 C C . LEU A 1 82 ? -4.412 0.948 0.555 1.00 97.62 82 LEU A C 1
ATOM 691 O O . LEU A 1 82 ? -4.608 -0.014 1.295 1.00 97.62 82 LEU A O 1
ATOM 695 N N . GLU A 1 83 ? -5.064 1.087 -0.599 1.00 96.56 83 GLU A N 1
ATOM 696 C CA . GLU A 1 83 ? -6.032 0.109 -1.106 1.00 96.56 83 GLU A CA 1
ATOM 697 C C . GLU A 1 83 ? -5.398 -1.270 -1.321 1.00 96.56 83 GLU A C 1
ATOM 699 O O . GLU A 1 83 ? -5.99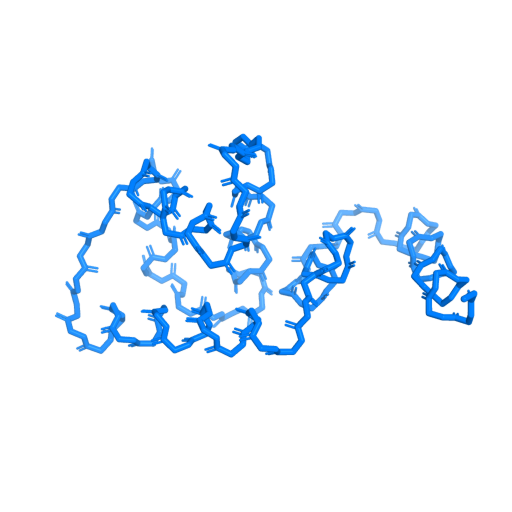9 -2.272 -0.945 1.00 96.56 83 GLU A O 1
ATOM 704 N N . GLY A 1 84 ? -4.173 -1.331 -1.852 1.00 97.12 84 GLY A N 1
ATOM 705 C CA . GLY A 1 84 ? -3.420 -2.573 -2.015 1.00 97.12 84 GLY A CA 1
ATOM 706 C C . GLY A 1 84 ? -3.220 -3.318 -0.694 1.00 97.12 84 GLY A C 1
ATOM 707 O O . GLY A 1 84 ? -3.508 -4.510 -0.619 1.00 97.12 84 GLY A O 1
ATOM 708 N N . TYR A 1 85 ? -2.794 -2.622 0.365 1.00 97.75 85 TYR A N 1
ATOM 709 C CA . TYR A 1 85 ? -2.673 -3.219 1.703 1.00 97.75 85 TYR A CA 1
ATOM 710 C C . TYR A 1 85 ? -4.026 -3.682 2.249 1.00 97.75 85 TYR A C 1
ATOM 712 O O . TYR A 1 85 ? -4.143 -4.818 2.709 1.00 97.75 85 TYR A O 1
ATOM 720 N N . LYS A 1 86 ? -5.062 -2.841 2.145 1.00 96.69 86 LYS A N 1
ATOM 721 C CA . LYS A 1 86 ? -6.416 -3.171 2.613 1.00 96.69 86 LYS A CA 1
ATOM 722 C C . LYS A 1 86 ? -6.977 -4.419 1.932 1.00 96.69 86 LYS A C 1
ATOM 724 O O . LYS A 1 86 ? -7.510 -5.292 2.607 1.00 96.69 86 LYS A O 1
ATOM 729 N N . ASN A 1 87 ? -6.860 -4.504 0.611 1.00 96.25 87 ASN A N 1
ATOM 730 C CA . ASN A 1 87 ? -7.372 -5.619 -0.186 1.00 96.25 87 ASN A CA 1
ATOM 731 C C . ASN A 1 87 ? -6.542 -6.899 -0.025 1.00 96.25 87 ASN A C 1
ATOM 733 O O . ASN A 1 87 ? -7.007 -7.977 -0.378 1.00 96.25 87 ASN A O 1
ATOM 737 N N . SER A 1 88 ? -5.324 -6.787 0.504 1.00 96.56 88 SER A N 1
ATOM 738 C CA . SER A 1 88 ? -4.513 -7.918 0.959 1.00 96.56 88 SER A CA 1
ATOM 739 C C . SER A 1 88 ? -4.778 -8.291 2.425 1.00 96.56 88 SER A C 1
ATOM 741 O O . SER A 1 88 ? -4.006 -9.054 2.992 1.00 96.56 88 SER A O 1
ATOM 743 N N . GLU A 1 89 ? -5.838 -7.750 3.037 1.00 96.44 89 GLU A N 1
ATOM 744 C CA . GLU A 1 89 ? -6.237 -7.986 4.435 1.00 96.44 89 GLU A CA 1
ATOM 745 C C . GLU A 1 89 ? -5.175 -7.564 5.469 1.00 96.44 89 GLU A C 1
ATOM 747 O O . GLU A 1 89 ? -5.162 -8.026 6.610 1.00 96.44 89 GLU A O 1
ATOM 752 N N . LEU A 1 90 ? -4.298 -6.625 5.101 1.00 95.94 90 LEU A N 1
ATOM 753 C CA . LEU A 1 90 ? -3.227 -6.130 5.963 1.00 95.94 90 LEU A CA 1
ATOM 754 C C . LEU A 1 90 ? -3.619 -4.810 6.626 1.00 95.94 90 LEU A C 1
ATOM 756 O O . LEU A 1 90 ? -3.952 -3.831 5.957 1.00 95.94 90 LEU A O 1
ATOM 760 N N . TYR A 1 91 ? -3.520 -4.772 7.958 1.00 95.69 91 TYR A N 1
ATOM 761 C CA . TYR A 1 91 ? -3.703 -3.563 8.775 1.00 95.69 91 TYR A CA 1
ATOM 762 C C . TYR A 1 91 ? -5.030 -2.824 8.512 1.00 95.69 91 TYR A C 1
ATOM 764 O O . TYR A 1 91 ? -5.091 -1.599 8.590 1.00 95.69 91 TYR A O 1
ATOM 772 N N . VAL A 1 92 ? -6.101 -3.561 8.193 1.00 95.31 92 VAL A N 1
ATOM 773 C CA . VAL A 1 92 ? -7.362 -3.024 7.645 1.00 95.31 92 VAL A CA 1
ATOM 774 C C . VAL A 1 92 ? -7.936 -1.860 8.461 1.00 95.31 92 VAL A C 1
ATOM 776 O O . VAL A 1 92 ? -8.346 -0.853 7.883 1.00 95.31 92 VAL A O 1
ATOM 779 N N . GLU A 1 93 ? -7.942 -1.951 9.793 1.00 94.69 93 GLU A N 1
ATOM 780 C CA . GLU A 1 93 ? -8.438 -0.880 10.671 1.00 94.69 93 GLU A CA 1
ATOM 781 C C . GLU A 1 93 ? -7.604 0.404 10.565 1.00 94.69 93 GLU A C 1
ATOM 783 O O . GLU A 1 93 ? -8.158 1.488 10.358 1.00 94.69 93 GLU A O 1
ATOM 788 N N . LEU A 1 94 ? -6.274 0.277 10.636 1.00 96.38 94 LEU A N 1
ATOM 789 C CA . LEU A 1 94 ? -5.339 1.390 10.476 1.00 96.38 94 LEU A CA 1
ATOM 790 C C . LEU A 1 94 ? -5.523 2.031 9.098 1.00 96.38 94 LEU A C 1
ATOM 792 O O . LEU A 1 94 ? -5.731 3.239 8.997 1.00 96.38 94 LEU A O 1
ATOM 796 N N . ILE A 1 95 ? -5.520 1.227 8.036 1.00 97.00 95 ILE A N 1
ATOM 797 C CA . ILE A 1 95 ? -5.647 1.716 6.661 1.00 97.00 95 ILE A CA 1
ATOM 798 C C . ILE A 1 95 ? -6.986 2.426 6.436 1.00 97.00 95 ILE A C 1
ATOM 800 O O . ILE A 1 95 ? -7.015 3.507 5.849 1.00 97.00 95 ILE A O 1
ATOM 804 N N . ASN A 1 96 ? -8.092 1.881 6.951 1.00 95.69 96 ASN A N 1
ATOM 805 C CA . ASN A 1 96 ? -9.391 2.548 6.889 1.00 95.69 96 ASN A CA 1
ATOM 806 C C . ASN A 1 96 ? -9.387 3.894 7.626 1.00 95.69 96 ASN A C 1
ATOM 808 O O . ASN A 1 96 ? -10.100 4.799 7.206 1.00 95.69 96 ASN A O 1
ATOM 812 N N . SER A 1 97 ? -8.604 4.054 8.699 1.00 95.06 97 SER A N 1
ATOM 813 C CA . SER A 1 97 ? -8.486 5.345 9.388 1.00 95.06 97 SER A CA 1
ATOM 814 C C . SER A 1 97 ? -7.704 6.379 8.570 1.00 95.06 97 SER A C 1
ATOM 816 O O . SER A 1 97 ? -8.103 7.537 8.534 1.00 95.06 97 SER A O 1
ATOM 818 N N . ILE A 1 98 ? -6.662 5.951 7.848 1.00 96.19 98 ILE A N 1
ATOM 819 C CA . ILE A 1 98 ? -5.847 6.813 6.975 1.00 96.19 98 ILE A CA 1
ATOM 820 C C . ILE A 1 98 ? -6.607 7.197 5.696 1.00 96.19 98 ILE A C 1
ATOM 822 O O . ILE A 1 98 ? -6.391 8.275 5.142 1.00 96.19 98 ILE A O 1
ATOM 826 N N . LEU A 1 99 ? -7.461 6.304 5.185 1.00 92.94 99 LEU A N 1
ATOM 827 C CA . LEU A 1 99 ? -8.218 6.527 3.951 1.00 92.94 99 LEU A CA 1
ATOM 828 C C . LEU A 1 99 ? -9.373 7.524 4.101 1.00 92.94 99 LEU A C 1
ATOM 830 O O . LEU A 1 99 ? -9.741 8.112 3.078 1.00 92.94 99 LEU A O 1
ATOM 834 N N . LYS A 1 100 ? -9.902 7.709 5.319 1.00 86.94 100 LYS A N 1
ATOM 835 C CA . LYS A 1 100 ? -10.902 8.741 5.646 1.00 86.94 100 LYS A CA 1
ATOM 836 C C . LYS A 1 100 ? -10.401 10.137 5.276 1.00 86.94 100 LYS A C 1
ATOM 838 O O . LYS A 1 100 ? -11.251 10.923 4.812 1.00 86.94 100 LYS A O 1
#

Radius of gyration: 13.81 Å; Cα contacts (8 Å, |Δi|>4): 80; chains: 1; bounding box: 26×26×38 Å